Protein AF-A0A9P1EEB7-F1 (afdb_monomer_lite)

Sequence (106 aa):
MASSSASSGTKERKSTTNHEPAVYCWCGLKAPLCVGRESGRQFYGCQKWLGDECSYFLWKEDLGREDIIRPSHKKDKLNEVKIIVEGLVQRISHVQEDVKCVKTFL

Foldseek 3Di:
DDDDDPPPPPPPPPPPPPPDDQDAFPVRHGFDWDADPPPRFIKTADPCPVPPPGGDIGTPVCVVVPVPRDDCVVVVVVVVVVVVVVVVVVVVVVVVVVVVVVVVVD

Structure (mmCIF, N/CA/C/O backbone):
data_AF-A0A9P1EEB7-F1
#
_entry.id   AF-A0A9P1EEB7-F1
#
loop_
_atom_site.group_PDB
_atom_site.id
_atom_site.type_symbol
_atom_site.label_atom_id
_atom_site.label_alt_id
_atom_site.label_comp_id
_atom_site.label_asym_id
_atom_site.label_entity_id
_atom_site.label_seq_id
_atom_site.pdbx_PDB_ins_code
_atom_site.Cartn_x
_atom_site.Cartn_y
_atom_site.Cartn_z
_atom_site.occupancy
_atom_site.B_iso_or_equiv
_atom_site.auth_seq_id
_atom_site.auth_comp_id
_atom_site.auth_asym_id
_atom_site.auth_atom_id
_atom_site.pdbx_PDB_model_num
ATOM 1 N N . MET A 1 1 ? 3.443 -63.727 -36.237 1.00 42.97 1 MET A N 1
ATOM 2 C CA . MET A 1 1 ? 4.542 -62.935 -35.634 1.00 42.97 1 MET A CA 1
ATOM 3 C C . MET A 1 1 ? 4.700 -61.711 -36.533 1.00 42.97 1 MET A C 1
ATOM 5 O O . MET A 1 1 ? 4.870 -61.926 -37.718 1.00 42.97 1 MET A O 1
ATOM 9 N N . ALA A 1 2 ? 4.513 -60.453 -36.144 1.00 39.34 2 ALA A N 1
ATOM 10 C CA . ALA A 1 2 ? 4.602 -59.799 -34.846 1.00 39.34 2 ALA A CA 1
ATOM 11 C C . ALA A 1 2 ? 3.472 -58.761 -34.671 1.00 39.34 2 ALA A C 1
ATOM 13 O O . ALA A 1 2 ? 3.059 -58.118 -35.632 1.00 39.34 2 ALA A O 1
ATOM 14 N N . SER A 1 3 ? 2.990 -58.610 -33.438 1.00 41.81 3 SER A N 1
ATOM 15 C CA . SER A 1 3 ? 2.069 -57.548 -33.028 1.00 41.81 3 SER A CA 1
ATOM 16 C C . SER A 1 3 ? 2.894 -56.320 -32.644 1.00 41.81 3 SER A C 1
ATOM 18 O O . SER A 1 3 ? 3.694 -56.388 -31.713 1.00 41.81 3 SER A O 1
ATOM 20 N N . SER A 1 4 ? 2.730 -55.206 -33.353 1.00 45.25 4 SER A N 1
ATOM 21 C CA . SER A 1 4 ? 3.391 -53.943 -33.014 1.00 45.25 4 SER A CA 1
ATOM 22 C C . SER A 1 4 ? 2.481 -53.114 -32.114 1.00 45.25 4 SER A C 1
ATOM 24 O O . SER A 1 4 ? 1.577 -52.423 -32.577 1.00 45.25 4 SER A O 1
ATOM 26 N N . SER A 1 5 ? 2.720 -53.204 -30.810 1.00 50.50 5 SER A N 1
ATOM 27 C CA . SER A 1 5 ? 2.107 -52.345 -29.800 1.00 50.50 5 SER A CA 1
ATOM 28 C C . SER A 1 5 ? 2.678 -50.930 -29.919 1.00 50.50 5 SER A C 1
ATOM 30 O O . SER A 1 5 ? 3.800 -50.674 -29.489 1.00 50.50 5 SER A O 1
ATOM 32 N N . ALA A 1 6 ? 1.919 -50.002 -30.500 1.00 52.09 6 ALA A N 1
ATOM 33 C CA . ALA A 1 6 ? 2.228 -48.580 -30.416 1.00 52.09 6 ALA A CA 1
ATOM 34 C C . ALA A 1 6 ? 1.730 -48.057 -29.063 1.00 52.09 6 ALA A C 1
ATOM 36 O O . ALA A 1 6 ? 0.563 -47.709 -28.895 1.00 52.09 6 ALA A O 1
ATOM 37 N N . SER A 1 7 ? 2.615 -48.038 -28.072 1.00 52.78 7 SER A N 1
ATOM 38 C CA . SER A 1 7 ? 2.404 -47.324 -26.819 1.00 52.78 7 SER A CA 1
ATOM 39 C C . SER A 1 7 ? 2.352 -45.825 -27.119 1.00 52.78 7 SER A C 1
ATOM 41 O O . SER A 1 7 ? 3.378 -45.158 -27.259 1.00 52.78 7 SER A O 1
ATOM 43 N N . SER A 1 8 ? 1.136 -45.289 -27.240 1.00 50.41 8 SER A N 1
ATOM 44 C CA . SER A 1 8 ? 0.866 -43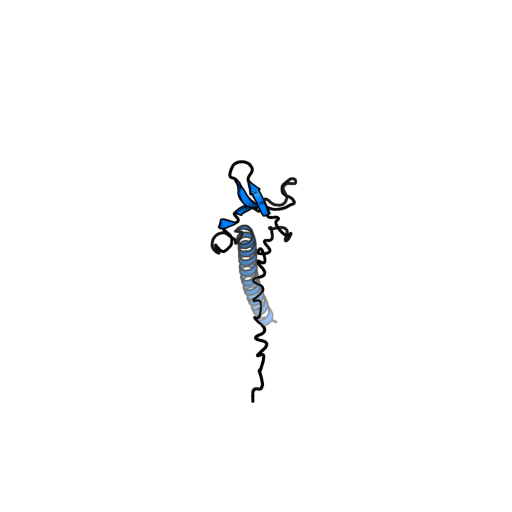.852 -27.249 1.00 50.41 8 SER A CA 1
ATOM 45 C C . SER A 1 8 ? 1.246 -43.266 -25.891 1.00 50.41 8 SER A C 1
ATOM 47 O O . SER A 1 8 ? 0.406 -43.053 -25.024 1.00 50.41 8 SER A O 1
ATOM 49 N N . GLY A 1 9 ? 2.542 -43.024 -25.700 1.00 49.16 9 GLY A N 1
ATOM 50 C CA . GLY A 1 9 ? 3.052 -42.181 -24.634 1.00 49.16 9 GLY A CA 1
ATOM 51 C C . GLY A 1 9 ? 2.546 -40.769 -24.877 1.00 49.16 9 GLY A C 1
ATOM 52 O O . GLY A 1 9 ? 3.161 -39.994 -25.612 1.00 49.16 9 GLY A O 1
ATOM 53 N N . THR A 1 10 ? 1.396 -40.447 -24.293 1.00 56.97 10 THR A N 1
ATOM 54 C CA . THR A 1 10 ? 0.929 -39.077 -24.139 1.00 56.97 10 THR A CA 1
ATOM 55 C C . THR A 1 10 ? 2.000 -38.345 -23.346 1.00 56.97 10 THR A C 1
ATOM 57 O O . THR A 1 10 ? 2.068 -38.446 -22.125 1.00 56.97 10 THR A O 1
ATOM 60 N N . LYS A 1 11 ? 2.896 -37.647 -24.049 1.00 54.25 11 LYS A N 1
ATOM 61 C CA . LYS A 1 11 ? 3.762 -36.649 -23.432 1.00 54.25 11 LYS A CA 1
ATOM 62 C C . LYS A 1 11 ? 2.820 -35.593 -22.874 1.00 54.25 11 LYS A C 1
ATOM 64 O O . LYS A 1 11 ? 2.354 -34.739 -23.629 1.00 54.25 11 LYS A O 1
ATOM 69 N N . GLU A 1 12 ? 2.495 -35.699 -21.588 1.00 56.03 12 GLU A N 1
ATOM 70 C CA . GLU A 1 12 ? 1.896 -34.620 -20.816 1.00 56.03 12 GLU A CA 1
ATOM 71 C C . GLU A 1 12 ? 2.767 -33.392 -21.045 1.00 56.03 12 GLU A C 1
ATOM 73 O O . GLU A 1 12 ? 3.867 -33.245 -20.505 1.00 56.03 12 GLU A O 1
ATOM 78 N N . ARG A 1 13 ? 2.299 -32.521 -21.941 1.00 55.19 13 ARG A N 1
ATOM 79 C CA . ARG A 1 13 ? 2.831 -31.179 -22.077 1.00 55.19 13 ARG A CA 1
ATOM 80 C C . ARG A 1 13 ? 2.478 -30.500 -20.768 1.00 55.19 13 ARG A C 1
ATOM 82 O O . ARG A 1 13 ? 1.370 -29.999 -20.613 1.00 55.19 13 ARG A O 1
ATOM 89 N N . LYS A 1 14 ? 3.412 -30.524 -19.819 1.00 51.00 14 LYS A N 1
ATOM 90 C CA . LYS A 1 14 ? 3.375 -29.681 -18.633 1.00 51.00 14 LYS A CA 1
ATOM 91 C C . LYS A 1 14 ? 3.378 -28.248 -19.150 1.00 51.00 14 LYS A C 1
ATOM 93 O O . LYS A 1 14 ? 4.425 -27.713 -19.505 1.00 51.00 14 LYS A O 1
ATOM 98 N N . SER A 1 15 ? 2.189 -27.676 -19.315 1.00 49.50 15 SER A N 1
ATOM 99 C CA . SER A 1 15 ? 2.019 -26.285 -19.688 1.00 49.50 15 SER A CA 1
ATOM 100 C C . SER A 1 15 ? 2.568 -25.467 -18.532 1.00 49.50 15 SER A C 1
ATOM 102 O O . SER A 1 15 ? 1.890 -25.236 -17.534 1.00 49.50 15 SER A O 1
ATOM 104 N N . THR A 1 16 ? 3.829 -25.067 -18.636 1.00 53.81 16 THR A N 1
ATOM 105 C CA . THR A 1 16 ? 4.386 -23.985 -17.835 1.00 53.81 16 THR A CA 1
ATOM 106 C C . THR A 1 16 ? 3.714 -22.708 -18.324 1.00 53.81 16 THR A C 1
ATOM 108 O O . THR A 1 16 ? 4.261 -21.958 -19.131 1.00 53.81 16 THR A O 1
ATOM 111 N N . THR A 1 17 ? 2.462 -22.505 -17.927 1.00 53.47 17 THR A N 1
ATOM 112 C CA . THR A 1 17 ? 1.788 -21.223 -18.071 1.00 53.47 17 THR A CA 1
ATOM 113 C C . THR A 1 17 ? 2.576 -20.243 -17.214 1.00 53.47 17 THR A C 1
ATOM 115 O O . THR A 1 17 ? 2.454 -20.246 -15.991 1.00 53.47 17 THR A O 1
ATOM 118 N N . ASN A 1 18 ? 3.449 -19.469 -17.863 1.00 52.06 18 ASN A N 1
ATOM 119 C CA . ASN A 1 18 ? 4.131 -18.314 -17.289 1.00 52.06 18 ASN A CA 1
ATOM 120 C C . ASN A 1 18 ? 3.064 -17.276 -16.912 1.00 52.06 18 ASN A C 1
ATOM 122 O O . ASN A 1 18 ? 2.808 -16.332 -17.656 1.00 52.06 18 ASN A O 1
ATOM 126 N N . HIS A 1 19 ? 2.371 -17.498 -15.799 1.00 57.59 19 HIS A N 1
ATOM 127 C CA . HIS A 1 19 ? 1.437 -16.530 -15.255 1.00 57.59 19 HIS A CA 1
ATOM 128 C C . HIS A 1 19 ? 2.255 -15.417 -14.610 1.00 57.59 19 HIS A C 1
ATOM 130 O O . HIS A 1 19 ? 2.845 -15.601 -13.548 1.00 57.59 19 HIS A O 1
ATOM 136 N N . GLU A 1 20 ? 2.315 -14.269 -15.284 1.00 66.81 20 GLU A N 1
ATOM 137 C CA . GLU A 1 20 ? 2.823 -13.041 -14.682 1.00 66.81 20 GLU A CA 1
ATOM 138 C C . GLU A 1 20 ? 2.014 -12.757 -13.402 1.00 66.81 20 GLU A C 1
ATOM 140 O O . GLU A 1 20 ? 0.776 -12.795 -13.447 1.00 66.81 20 GLU A O 1
ATOM 145 N N . PRO A 1 21 ? 2.674 -12.545 -12.249 1.00 72.44 21 PRO A N 1
ATOM 146 C CA . PRO A 1 21 ? 1.982 -12.390 -10.979 1.00 72.44 21 PRO A CA 1
ATOM 147 C C . PRO A 1 21 ? 1.044 -11.183 -11.026 1.00 72.44 21 PRO A C 1
ATOM 149 O O . PRO A 1 21 ? 1.397 -10.107 -11.505 1.00 72.44 21 PRO A O 1
ATOM 152 N N . ALA A 1 22 ? -0.174 -11.357 -10.513 1.00 84.31 22 ALA A N 1
ATOM 153 C CA . ALA A 1 22 ? -1.124 -10.262 -10.399 1.00 84.31 22 ALA A CA 1
ATOM 154 C C . ALA A 1 22 ? -0.697 -9.329 -9.254 1.00 84.31 22 ALA A C 1
ATOM 156 O O . ALA A 1 22 ? -0.892 -9.637 -8.079 1.00 84.31 22 ALA A O 1
ATOM 157 N N . VAL A 1 23 ? -0.096 -8.193 -9.608 1.00 89.31 23 VAL A N 1
ATOM 158 C CA . VAL A 1 23 ? 0.317 -7.141 -8.672 1.00 89.31 23 VAL A CA 1
ATOM 159 C C . VAL A 1 23 ? -0.795 -6.099 -8.554 1.00 89.31 23 VAL A C 1
ATOM 161 O O . VAL A 1 23 ? -1.360 -5.669 -9.561 1.00 89.31 23 VAL A O 1
ATOM 164 N N . TYR A 1 24 ? -1.113 -5.680 -7.328 1.00 90.25 24 TYR A N 1
ATOM 165 C CA . TYR A 1 24 ? -2.182 -4.721 -7.041 1.00 90.25 24 TYR A CA 1
ATOM 166 C C . TYR A 1 24 ? -1.640 -3.501 -6.292 1.00 90.25 24 TYR A C 1
ATOM 168 O O . TYR A 1 24 ? -0.818 -3.635 -5.385 1.00 90.25 24 TYR A O 1
ATOM 176 N N . CYS A 1 25 ? -2.118 -2.311 -6.657 1.00 88.88 25 CYS A N 1
ATOM 177 C CA . CYS A 1 25 ? -1.751 -1.060 -5.994 1.00 88.88 25 CYS A CA 1
ATOM 178 C C . CYS A 1 25 ? -2.557 -0.831 -4.700 1.00 88.88 25 CYS A C 1
ATOM 180 O O . CYS A 1 25 ? -3.429 -1.620 -4.328 1.00 88.88 25 CYS A O 1
ATOM 182 N N . TRP A 1 26 ? -2.323 0.294 -4.015 1.00 84.62 26 TRP A N 1
ATOM 183 C CA . TRP A 1 26 ? -3.050 0.636 -2.782 1.00 84.62 26 TRP A CA 1
ATOM 184 C C . TRP A 1 26 ? -4.541 0.915 -2.984 1.00 84.62 26 TRP A C 1
ATOM 186 O O . TRP A 1 26 ? -5.310 0.736 -2.043 1.00 84.62 26 TRP A O 1
ATOM 196 N N . CYS A 1 27 ? -4.965 1.262 -4.202 1.00 85.69 27 CYS A N 1
ATOM 197 C CA . CYS A 1 27 ? -6.382 1.388 -4.555 1.00 85.69 27 CYS A CA 1
ATOM 198 C C . CYS A 1 27 ? -7.090 0.033 -4.730 1.00 85.69 27 CYS A C 1
ATOM 200 O O . CYS A 1 27 ? -8.292 0.015 -4.968 1.00 85.69 27 CYS A O 1
ATOM 202 N N . GLY A 1 28 ? -6.361 -1.092 -4.698 1.00 86.56 28 GLY A N 1
ATOM 203 C CA . GLY A 1 28 ? -6.900 -2.414 -5.039 1.00 86.56 28 GLY A CA 1
ATOM 204 C C . GLY A 1 28 ? -7.050 -2.663 -6.545 1.00 86.56 28 GLY A C 1
ATOM 205 O O . GLY A 1 28 ? -7.598 -3.684 -6.948 1.00 86.56 28 GLY A O 1
ATOM 206 N N . LEU A 1 29 ? -6.550 -1.754 -7.387 1.00 89.50 29 LEU A N 1
ATOM 207 C CA . LEU A 1 29 ? -6.533 -1.915 -8.841 1.00 89.50 29 LEU A CA 1
ATOM 208 C C . LEU A 1 29 ? -5.304 -2.719 -9.273 1.00 89.50 29 LEU A C 1
ATOM 210 O O . LEU A 1 29 ? -4.248 -2.646 -8.637 1.00 89.50 29 LEU A O 1
ATOM 214 N N . LYS A 1 30 ? -5.425 -3.465 -10.377 1.00 91.31 30 LYS A N 1
ATOM 215 C CA . LYS A 1 30 ? -4.288 -4.177 -10.969 1.00 91.31 30 LYS A CA 1
ATOM 216 C C . LYS A 1 30 ? -3.249 -3.160 -11.448 1.00 91.31 30 LYS A C 1
ATOM 218 O O . LYS A 1 30 ? -3.564 -2.279 -12.247 1.00 91.31 30 LYS A O 1
ATOM 223 N N . ALA A 1 31 ? -2.020 -3.294 -10.967 1.00 92.31 31 ALA A N 1
ATOM 224 C CA . ALA A 1 31 ? -0.907 -2.459 -11.386 1.00 92.31 31 ALA A CA 1
ATOM 225 C C . ALA A 1 31 ? -0.345 -2.991 -12.721 1.00 92.31 31 ALA A C 1
ATOM 227 O O . ALA A 1 31 ? 0.060 -4.154 -12.777 1.00 92.31 31 ALA A O 1
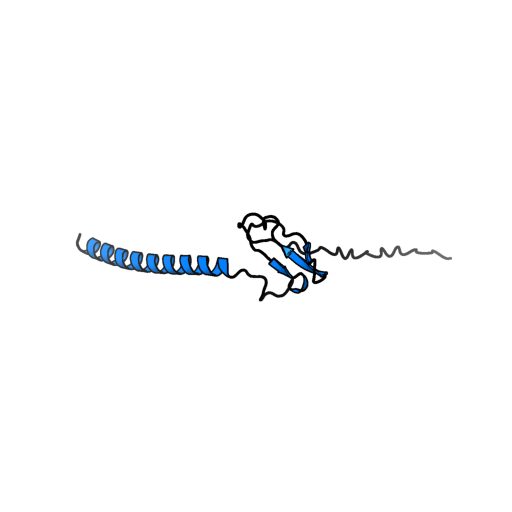ATOM 228 N N . PRO A 1 32 ? -0.348 -2.206 -13.814 1.00 91.88 32 PRO A N 1
ATOM 229 C CA . PRO A 1 32 ? 0.291 -2.600 -15.066 1.00 91.88 32 PRO A CA 1
ATOM 230 C C . PRO A 1 32 ? 1.815 -2.648 -14.936 1.00 91.88 32 PRO A C 1
ATOM 232 O O . PRO A 1 32 ? 2.405 -1.880 -14.174 1.00 91.88 32 PRO A O 1
ATOM 235 N N . LEU A 1 33 ? 2.439 -3.519 -15.732 1.00 92.06 33 LEU A N 1
ATOM 236 C CA . LEU A 1 33 ? 3.883 -3.554 -15.916 1.00 92.06 33 LEU A CA 1
ATOM 237 C C . LEU A 1 33 ? 4.310 -2.460 -16.903 1.00 92.06 33 LEU A C 1
ATOM 239 O O . LEU A 1 33 ? 3.923 -2.471 -18.071 1.00 92.06 33 LEU A O 1
ATOM 243 N N . CYS A 1 34 ? 5.131 -1.533 -16.428 1.00 90.69 34 CYS A N 1
ATOM 244 C CA . CYS A 1 34 ? 5.671 -0.406 -17.175 1.00 90.69 34 CYS A CA 1
ATOM 245 C C . CYS A 1 34 ? 7.193 -0.534 -17.319 1.00 90.69 34 CYS A C 1
ATOM 247 O O . CYS A 1 34 ? 7.850 -1.215 -16.531 1.00 90.69 34 CYS A O 1
ATOM 249 N N . VAL A 1 35 ? 7.765 0.148 -18.314 1.00 92.62 35 VAL A N 1
ATOM 250 C CA . VAL A 1 35 ? 9.219 0.228 -18.529 1.00 92.62 35 VAL A CA 1
ATOM 251 C C . VAL A 1 35 ? 9.677 1.659 -18.270 1.00 92.62 35 VAL A C 1
ATOM 253 O O . VAL A 1 35 ? 9.132 2.604 -18.841 1.00 92.62 35 VAL A O 1
ATOM 256 N N . GLY A 1 36 ? 10.661 1.830 -17.388 1.00 89.50 36 GLY A N 1
ATOM 257 C CA . GLY A 1 36 ? 11.255 3.126 -17.077 1.00 89.50 36 GLY A CA 1
ATOM 258 C C . GLY A 1 36 ? 11.968 3.704 -18.296 1.00 89.50 36 GLY A C 1
ATOM 259 O O . GLY A 1 36 ? 12.822 3.044 -18.883 1.00 89.50 36 GLY A O 1
ATOM 260 N N . ARG A 1 37 ? 11.631 4.945 -18.664 1.00 86.38 37 ARG A N 1
ATOM 261 C CA . ARG A 1 37 ? 12.120 5.587 -19.896 1.00 86.38 37 ARG A CA 1
ATOM 262 C C . ARG A 1 37 ? 13.644 5.714 -19.955 1.00 86.38 37 ARG A C 1
ATOM 264 O O . ARG A 1 37 ? 14.211 5.537 -21.023 1.00 86.38 37 ARG A O 1
ATOM 271 N N . GLU A 1 38 ? 14.285 6.016 -18.827 1.00 86.94 38 GLU A N 1
ATOM 272 C CA . GLU A 1 38 ? 15.739 6.238 -18.773 1.00 86.94 38 GLU A CA 1
ATOM 273 C C . GLU A 1 38 ? 16.528 4.988 -18.382 1.00 86.94 38 GLU A C 1
ATOM 275 O O . GLU A 1 38 ? 17.638 4.780 -18.855 1.00 86.94 38 GLU A O 1
ATOM 280 N N . SER A 1 39 ? 15.958 4.135 -17.529 1.00 86.38 39 SER A N 1
ATOM 281 C CA . SER A 1 39 ? 16.662 2.975 -16.978 1.00 86.38 39 SER A CA 1
ATOM 282 C C . SER A 1 39 ? 16.408 1.677 -17.742 1.00 86.38 39 SER A C 1
ATOM 284 O O . SER A 1 39 ? 17.127 0.704 -17.531 1.00 86.38 39 SER A O 1
ATOM 286 N N . GLY A 1 40 ? 15.346 1.607 -18.555 1.00 91.81 40 GLY A N 1
ATOM 287 C CA . GLY A 1 40 ? 14.866 0.361 -19.163 1.00 91.81 40 GLY A CA 1
ATOM 288 C C . GLY A 1 40 ? 14.349 -0.675 -18.154 1.00 91.81 40 GLY A C 1
ATOM 289 O O . GLY A 1 40 ? 13.932 -1.764 -18.546 1.00 91.81 40 GLY A O 1
ATOM 290 N N . ARG A 1 41 ? 14.359 -0.357 -16.853 1.00 93.75 41 ARG A N 1
ATOM 291 C CA . ARG A 1 41 ? 13.928 -1.263 -15.783 1.00 93.75 41 ARG A CA 1
ATOM 292 C C . ARG A 1 41 ? 12.412 -1.363 -15.740 1.00 93.75 41 ARG A C 1
ATOM 294 O O . ARG A 1 41 ? 11.713 -0.378 -15.990 1.00 93.75 41 ARG A O 1
ATOM 301 N N . GLN A 1 42 ? 11.902 -2.543 -15.404 1.00 94.06 42 GLN A N 1
ATOM 302 C CA . GLN A 1 42 ? 10.465 -2.791 -15.381 1.00 94.06 42 GLN A CA 1
ATOM 303 C C . GLN A 1 42 ? 9.898 -2.552 -13.979 1.00 94.06 42 GLN A C 1
ATOM 305 O O . GLN A 1 42 ? 10.495 -2.958 -12.985 1.00 94.06 42 GLN A O 1
ATOM 310 N N . PHE A 1 43 ? 8.737 -1.913 -13.883 1.00 93.12 43 PHE A N 1
AT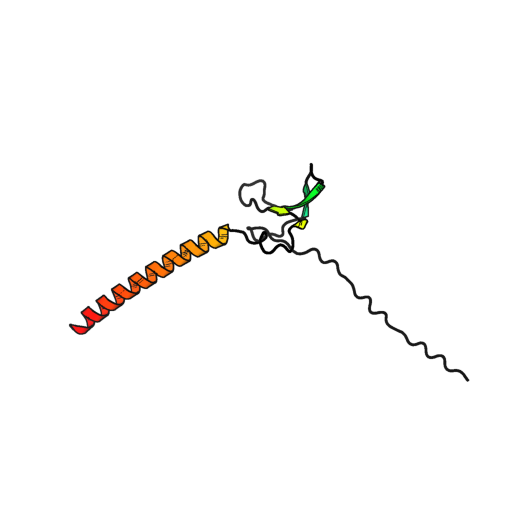OM 311 C CA . PHE A 1 43 ? 8.085 -1.611 -12.608 1.00 93.12 43 PHE A CA 1
ATOM 312 C C . PHE A 1 43 ? 6.565 -1.728 -12.707 1.00 93.12 43 PHE A C 1
ATOM 314 O O . PHE A 1 43 ? 5.991 -1.586 -13.783 1.00 93.12 43 PHE A O 1
ATOM 321 N N . TYR A 1 44 ? 5.913 -1.947 -11.573 1.00 91.94 44 TYR A N 1
ATOM 322 C CA . TYR A 1 44 ? 4.466 -1.893 -11.416 1.00 91.94 44 TYR A CA 1
ATOM 323 C C . TYR A 1 44 ? 4.084 -0.558 -10.787 1.00 91.94 44 TYR A C 1
ATOM 325 O O . TYR A 1 44 ? 4.591 -0.203 -9.722 1.00 91.94 44 TYR A O 1
ATOM 333 N N . GLY A 1 45 ? 3.195 0.183 -11.445 1.00 90.12 45 GLY A N 1
ATOM 334 C CA . GLY A 1 45 ? 2.721 1.489 -10.979 1.00 90.12 45 GLY A CA 1
ATOM 335 C C . GLY A 1 45 ? 1.199 1.561 -10.928 1.00 90.12 45 GLY A C 1
ATOM 336 O O . GLY A 1 45 ? 0.514 0.812 -11.622 1.00 90.12 45 GLY A O 1
ATOM 337 N N . CYS A 1 46 ? 0.641 2.456 -10.111 1.00 91.56 46 CYS A N 1
ATOM 338 C CA . CYS A 1 46 ? -0.802 2.702 -10.147 1.00 91.56 46 CYS A CA 1
ATOM 339 C C . CYS A 1 46 ? -1.221 3.375 -11.465 1.00 91.56 46 CYS A C 1
ATOM 341 O O . CYS A 1 46 ? -0.586 4.318 -11.929 1.00 91.56 46 CYS A O 1
ATOM 343 N N . GLN A 1 47 ? -2.350 2.947 -12.034 1.00 89.06 47 GLN A N 1
ATOM 344 C CA . GLN A 1 47 ? -2.941 3.579 -13.223 1.00 89.06 47 GLN A CA 1
ATOM 345 C C . GLN A 1 47 ? -3.428 5.014 -12.957 1.00 89.06 47 GLN A C 1
ATOM 347 O O . GLN A 1 47 ? -3.507 5.817 -13.879 1.00 89.06 47 GLN A O 1
ATOM 352 N N . LYS A 1 48 ? -3.724 5.349 -11.696 1.00 87.75 48 LYS A N 1
ATOM 353 C CA . LYS A 1 48 ? -4.217 6.664 -11.260 1.00 87.75 48 LYS A CA 1
ATOM 354 C C . LYS A 1 48 ? -3.108 7.629 -10.803 1.00 87.75 48 LYS A C 1
ATOM 356 O O . LYS A 1 48 ? -3.351 8.500 -9.975 1.00 87.75 48 LYS A O 1
ATOM 361 N N . TRP A 1 49 ? -1.883 7.478 -11.302 1.00 78.00 49 TRP A N 1
ATOM 362 C CA . TRP A 1 49 ? -0.734 8.268 -10.835 1.00 78.00 49 TRP A CA 1
ATOM 363 C C . TRP A 1 49 ? -0.834 9.781 -11.126 1.00 78.00 49 TRP A C 1
ATOM 365 O O . TRP A 1 49 ? -0.223 10.566 -10.414 1.00 78.00 49 TRP A O 1
ATOM 375 N N . LEU A 1 50 ? -1.612 10.204 -12.133 1.00 75.12 50 LEU A N 1
ATOM 376 C CA . LEU A 1 50 ? -1.740 11.613 -12.552 1.00 75.12 50 LEU A CA 1
ATOM 377 C C . LEU A 1 50 ? -2.618 12.493 -11.637 1.00 75.12 50 LEU A C 1
ATOM 379 O O . LEU A 1 50 ? -2.688 13.695 -11.868 1.00 75.12 50 LEU A O 1
ATOM 383 N N . GLY A 1 51 ? -3.316 11.922 -10.650 1.00 68.75 51 GLY A N 1
ATOM 384 C CA . GLY A 1 51 ? -4.365 12.624 -9.892 1.00 68.75 51 GLY A CA 1
ATOM 385 C C . GLY A 1 51 ? -4.165 12.696 -8.376 1.00 68.75 51 GLY A C 1
ATOM 386 O O . GLY A 1 51 ? -5.153 12.845 -7.673 1.00 68.75 51 GLY A O 1
ATOM 387 N N . ASP A 1 52 ? -2.938 12.528 -7.868 1.00 63.25 52 ASP A N 1
ATOM 388 C CA . ASP A 1 52 ? -2.589 12.545 -6.427 1.00 63.25 52 ASP A CA 1
ATOM 389 C C . ASP A 1 52 ? -3.208 11.444 -5.531 1.00 63.25 52 ASP A C 1
ATOM 391 O O . ASP A 1 52 ? -2.981 11.419 -4.324 1.00 63.25 52 ASP A O 1
ATOM 395 N N . GLU A 1 53 ? -3.934 10.459 -6.073 1.00 74.38 53 GLU A N 1
ATOM 396 C CA . GLU A 1 53 ? -4.611 9.454 -5.229 1.00 74.38 53 GLU A CA 1
ATOM 397 C C . GLU A 1 53 ? -3.725 8.261 -4.813 1.00 74.38 53 GLU A C 1
ATOM 399 O O . GLU A 1 53 ? -4.001 7.605 -3.805 1.00 74.38 53 GLU A O 1
ATOM 404 N N . CYS A 1 54 ? -2.691 7.901 -5.589 1.00 84.50 54 CYS A N 1
ATOM 405 C CA . CYS A 1 54 ? -1.929 6.673 -5.332 1.00 84.50 54 CYS A CA 1
ATOM 406 C C . CYS A 1 54 ? -0.519 6.663 -5.933 1.00 84.50 54 CYS A C 1
ATOM 408 O O . CYS A 1 54 ? -0.331 6.373 -7.116 1.00 84.50 54 CYS A O 1
ATOM 410 N N . SER A 1 55 ? 0.481 6.836 -5.071 1.00 86.50 55 SER A N 1
ATOM 411 C CA . SER A 1 55 ? 1.912 6.789 -5.413 1.00 86.50 55 SER A CA 1
ATOM 412 C C . SER A 1 55 ? 2.512 5.377 -5.352 1.00 86.50 55 SER A C 1
ATOM 414 O O . SER A 1 55 ? 3.690 5.210 -5.046 1.00 86.50 55 SER A O 1
ATOM 416 N N . TYR A 1 56 ? 1.705 4.337 -5.590 1.00 89.31 56 TYR A N 1
ATOM 417 C CA . TYR A 1 56 ? 2.194 2.957 -5.568 1.00 89.31 56 TYR A CA 1
ATOM 418 C C . TYR A 1 56 ? 3.237 2.725 -6.664 1.00 89.31 56 TYR A C 1
ATOM 420 O O . TYR A 1 56 ? 2.972 2.977 -7.843 1.00 89.31 56 TYR A O 1
ATOM 428 N N . PHE A 1 57 ? 4.378 2.172 -6.260 1.00 90.19 57 PHE A N 1
ATOM 429 C CA . PHE A 1 57 ? 5.500 1.842 -7.123 1.00 90.19 57 PHE A CA 1
ATOM 430 C C . PHE A 1 57 ? 6.216 0.593 -6.590 1.00 90.19 57 PHE A C 1
ATOM 432 O O . PHE A 1 57 ? 6.514 0.516 -5.398 1.00 90.19 57 PHE A O 1
ATOM 439 N N . LEU A 1 58 ? 6.504 -0.373 -7.463 1.00 89.75 58 LEU A N 1
ATOM 440 C CA . LEU A 1 58 ? 7.264 -1.580 -7.126 1.00 89.75 58 LEU A CA 1
ATOM 441 C C . LEU A 1 58 ? 8.128 -2.008 -8.315 1.00 89.75 58 LEU A C 1
ATOM 443 O O . LEU A 1 58 ? 7.602 -2.214 -9.406 1.00 89.75 58 LEU A O 1
ATOM 447 N N . TRP A 1 59 ? 9.436 -2.190 -8.128 1.00 91.62 59 TRP A N 1
ATOM 448 C CA . TRP A 1 59 ? 10.280 -2.744 -9.190 1.00 91.62 59 TRP A CA 1
ATOM 449 C C . TRP A 1 59 ? 9.923 -4.207 -9.464 1.00 91.62 59 TRP A C 1
ATOM 451 O O . TRP A 1 59 ? 9.636 -4.969 -8.541 1.00 91.62 59 TRP A O 1
ATOM 461 N N . LYS A 1 60 ? 9.974 -4.633 -10.731 1.00 90.75 60 LYS A N 1
ATOM 462 C CA . LYS A 1 60 ? 9.691 -6.028 -11.100 1.00 90.75 60 LYS A CA 1
ATOM 463 C C . LYS A 1 60 ? 10.666 -6.999 -10.442 1.00 90.75 60 LYS A C 1
ATOM 465 O O . LYS A 1 60 ? 10.253 -8.079 -10.035 1.00 90.75 60 LYS A O 1
ATOM 470 N N . GLU A 1 61 ? 11.927 -6.598 -10.312 1.00 89.75 61 GLU A N 1
ATOM 471 C CA . GLU A 1 61 ? 12.974 -7.389 -9.655 1.00 89.75 61 GLU A CA 1
ATOM 472 C C . GLU A 1 61 ? 12.737 -7.565 -8.144 1.00 89.75 61 GLU A C 1
ATOM 474 O O . GLU A 1 61 ? 13.320 -8.453 -7.526 1.00 89.75 61 GLU A O 1
ATOM 479 N N . ASP A 1 62 ? 11.860 -6.749 -7.554 1.00 88.44 62 ASP A N 1
ATOM 480 C CA . ASP A 1 62 ? 11.522 -6.806 -6.132 1.00 88.44 62 ASP A CA 1
ATOM 481 C C . ASP A 1 62 ? 10.330 -7.732 -5.863 1.00 88.44 62 ASP A C 1
ATOM 483 O O . ASP A 1 62 ? 9.990 -7.996 -4.709 1.00 88.44 62 ASP A O 1
ATOM 487 N N . LEU A 1 63 ? 9.702 -8.276 -6.911 1.00 84.00 63 LEU A N 1
ATOM 488 C CA . LEU A 1 63 ? 8.678 -9.301 -6.755 1.00 84.00 63 LEU A CA 1
ATOM 489 C C . LEU A 1 63 ? 9.271 -10.559 -6.114 1.00 84.00 63 LEU A C 1
ATOM 491 O O . LEU A 1 63 ? 10.178 -11.182 -6.656 1.00 84.00 63 LEU A O 1
ATOM 495 N N . GLY A 1 64 ? 8.717 -10.949 -4.966 1.00 75.19 64 GLY A N 1
ATOM 496 C CA . GLY A 1 64 ? 9.214 -12.056 -4.144 1.00 75.19 64 GLY A CA 1
ATOM 497 C C . GLY A 1 64 ? 10.073 -11.616 -2.956 1.00 75.19 64 GLY A C 1
ATOM 498 O O . GLY A 1 64 ? 10.389 -12.448 -2.110 1.00 75.19 64 GLY A O 1
ATOM 499 N N . ARG A 1 65 ? 10.402 -10.321 -2.842 1.00 77.81 65 ARG A N 1
ATOM 500 C CA . ARG A 1 65 ? 11.049 -9.748 -1.655 1.00 77.81 65 ARG A CA 1
ATOM 501 C C . ARG A 1 65 ? 9.987 -9.353 -0.624 1.00 77.81 65 ARG 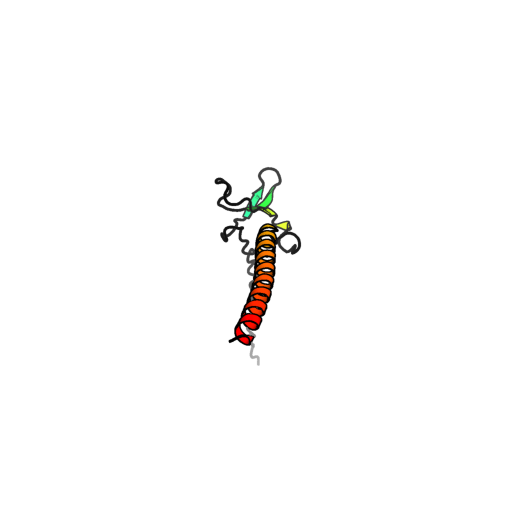A C 1
ATOM 503 O O . ARG A 1 65 ? 9.365 -8.293 -0.720 1.00 77.81 65 ARG A O 1
ATOM 510 N N . GLU A 1 66 ? 9.709 -10.247 0.328 1.00 64.31 66 GLU A N 1
ATOM 511 C CA . GLU A 1 66 ? 8.654 -10.054 1.343 1.00 64.31 66 GLU A CA 1
ATOM 512 C C . GLU A 1 66 ? 8.868 -8.811 2.224 1.00 64.31 66 GLU A C 1
ATOM 514 O O . GLU A 1 66 ? 7.907 -8.223 2.726 1.00 64.31 66 GLU A O 1
ATOM 519 N N . ASP A 1 67 ? 10.119 -8.384 2.372 1.00 65.44 67 ASP A N 1
ATOM 520 C CA . ASP A 1 67 ? 10.544 -7.199 3.109 1.00 65.44 67 ASP A CA 1
ATOM 521 C C . ASP A 1 67 ? 10.126 -5.878 2.435 1.00 65.44 67 ASP A C 1
ATOM 523 O O . ASP A 1 67 ? 9.904 -4.890 3.135 1.00 65.44 67 ASP A O 1
ATOM 527 N N . ILE A 1 68 ? 9.941 -5.860 1.109 1.00 64.88 68 ILE A N 1
ATOM 528 C CA . ILE A 1 68 ? 9.676 -4.630 0.334 1.00 64.88 68 ILE A CA 1
ATOM 529 C C . ILE A 1 68 ? 8.192 -4.453 -0.022 1.00 64.88 68 ILE A C 1
ATOM 531 O O . ILE A 1 68 ? 7.694 -3.332 -0.113 1.00 64.88 68 ILE A O 1
ATOM 535 N N . ILE A 1 69 ? 7.446 -5.546 -0.206 1.00 63.50 69 ILE A N 1
ATOM 536 C CA . ILE A 1 69 ? 6.110 -5.495 -0.830 1.00 63.50 69 ILE A CA 1
ATOM 537 C C . ILE A 1 69 ? 5.018 -4.965 0.120 1.00 63.50 69 ILE A C 1
ATOM 539 O O . ILE A 1 69 ? 3.970 -4.504 -0.342 1.00 63.50 69 ILE A O 1
ATOM 543 N N . ARG A 1 70 ? 5.220 -4.990 1.447 1.00 57.25 70 ARG A N 1
ATOM 544 C CA . ARG A 1 70 ? 4.199 -4.537 2.411 1.00 57.25 70 ARG A CA 1
ATOM 545 C C . ARG A 1 70 ? 4.226 -3.014 2.609 1.00 57.25 70 ARG A C 1
ATOM 547 O O . ARG A 1 70 ? 5.157 -2.504 3.227 1.00 57.25 70 ARG A O 1
ATOM 554 N N . PRO A 1 71 ? 3.162 -2.283 2.225 1.00 60.16 71 PRO A N 1
ATOM 555 C CA . PRO A 1 71 ? 3.078 -0.848 2.467 1.00 60.16 71 PRO A CA 1
ATOM 556 C C . PRO A 1 71 ? 2.964 -0.573 3.968 1.00 60.16 71 PRO A C 1
ATOM 558 O O . PRO A 1 71 ? 2.051 -1.080 4.628 1.00 60.16 71 PRO A O 1
ATOM 561 N N . SER A 1 72 ? 3.865 0.254 4.501 1.00 56.56 72 SER A N 1
ATOM 562 C CA . SER A 1 72 ? 3.883 0.633 5.921 1.00 56.56 72 SER A CA 1
ATOM 563 C C . SER A 1 72 ? 2.603 1.365 6.357 1.00 56.56 72 SER A C 1
ATOM 565 O O . SER A 1 72 ? 2.123 1.152 7.464 1.00 56.56 72 SER A O 1
ATOM 567 N N . HIS A 1 73 ? 1.951 2.104 5.452 1.00 55.59 73 HIS A N 1
ATOM 568 C CA . HIS A 1 73 ? 0.800 2.960 5.770 1.00 55.59 73 HIS A CA 1
ATOM 569 C C . HIS A 1 73 ? -0.417 2.246 6.390 1.00 55.59 73 HIS A C 1
ATOM 571 O O . HIS A 1 73 ? -1.147 2.844 7.179 1.00 55.59 73 HIS A O 1
ATOM 577 N N . LYS A 1 74 ? -0.658 0.961 6.078 1.00 59.97 74 LYS A N 1
ATOM 578 C CA . LYS A 1 74 ? -1.749 0.199 6.723 1.00 59.97 74 LYS A CA 1
ATOM 579 C C . LYS A 1 74 ? -1.410 -0.195 8.162 1.00 59.97 74 LYS A C 1
ATOM 581 O O . LYS A 1 74 ? -2.323 -0.338 8.971 1.00 59.97 74 LYS A O 1
ATOM 586 N N . LYS A 1 75 ? -0.122 -0.361 8.487 1.00 64.00 75 LYS A N 1
ATOM 587 C CA . LYS A 1 75 ? 0.326 -0.660 9.854 1.00 64.00 75 LYS A CA 1
ATOM 588 C C . LYS A 1 75 ? 0.112 0.542 10.771 1.00 64.00 75 LYS A C 1
ATOM 590 O O . LYS A 1 75 ? -0.293 0.344 11.906 1.00 64.00 75 LYS A O 1
ATOM 595 N N . ASP A 1 76 ? 0.281 1.761 10.265 1.00 76.62 76 ASP A N 1
ATOM 596 C CA . ASP A 1 76 ? 0.115 2.979 11.068 1.00 76.62 76 ASP A CA 1
ATOM 597 C C . ASP A 1 76 ? -1.342 3.176 11.499 1.00 76.62 76 ASP A C 1
ATOM 599 O O . ASP A 1 76 ? -1.624 3.352 12.682 1.00 76.62 76 ASP A O 1
ATOM 603 N N . LYS A 1 77 ? -2.289 3.024 10.562 1.00 84.25 77 LYS A N 1
ATOM 604 C CA . LYS A 1 77 ? -3.727 3.067 10.875 1.00 84.25 77 LYS A CA 1
ATOM 605 C C . LYS A 1 77 ? -4.161 1.918 11.783 1.00 84.25 77 LYS A C 1
ATOM 607 O O . LYS A 1 77 ? -4.990 2.116 12.664 1.00 84.25 77 LYS A O 1
ATOM 612 N N . LEU A 1 78 ? -3.589 0.726 11.599 1.00 86.75 78 LEU A N 1
ATOM 613 C CA . LEU A 1 78 ? -3.852 -0.415 12.476 1.00 86.75 78 LEU A CA 1
ATOM 614 C C . LEU A 1 78 ? -3.352 -0.162 13.903 1.00 86.75 78 LEU A C 1
ATOM 616 O O . LEU A 1 78 ? -4.051 -0.483 14.859 1.00 86.75 78 LEU A O 1
ATOM 620 N N . ASN A 1 79 ? -2.169 0.433 14.045 1.00 86.81 79 ASN A N 1
ATOM 621 C CA . ASN A 1 79 ? -1.599 0.787 15.340 1.00 86.81 79 ASN A CA 1
ATOM 622 C C . ASN A 1 79 ? -2.414 1.891 16.027 1.00 86.81 79 ASN A C 1
ATOM 624 O O . ASN A 1 79 ? -2.690 1.780 17.217 1.00 86.81 79 ASN A O 1
ATOM 628 N N . GLU A 1 80 ? -2.861 2.906 15.283 1.00 91.94 80 GLU A N 1
ATOM 629 C CA . GLU A 1 80 ? -3.748 3.962 15.788 1.00 91.94 80 GLU A CA 1
ATOM 630 C C . GLU A 1 80 ? -5.065 3.374 16.329 1.00 91.94 80 GLU A C 1
ATOM 632 O O . GLU A 1 80 ? -5.444 3.633 17.472 1.00 91.94 80 GLU A O 1
ATOM 637 N N . VAL A 1 81 ? -5.723 2.503 15.553 1.00 95.06 81 VAL A N 1
ATOM 638 C CA . VAL A 1 81 ? -6.952 1.812 15.983 1.00 95.06 81 VAL A CA 1
ATOM 639 C C . VAL A 1 81 ? -6.694 0.930 17.203 1.00 95.06 81 VAL A C 1
ATOM 641 O O . VAL A 1 81 ? -7.498 0.926 18.134 1.00 95.06 81 VAL A O 1
ATOM 644 N N . LYS A 1 82 ? -5.570 0.207 17.231 1.00 95.94 82 LYS A N 1
ATOM 645 C CA . LYS A 1 82 ? -5.200 -0.655 18.358 1.00 95.94 82 LYS A CA 1
ATOM 646 C C . LYS A 1 82 ? -5.079 0.144 19.660 1.00 95.94 82 LYS A C 1
ATOM 648 O O . LYS A 1 82 ? -5.675 -0.255 20.657 1.00 95.94 82 LYS A O 1
ATOM 653 N N . ILE A 1 83 ? -4.393 1.288 19.628 1.00 96.62 83 ILE A N 1
ATOM 654 C CA . ILE A 1 83 ? -4.241 2.181 20.789 1.00 96.62 83 ILE A CA 1
ATOM 655 C C . ILE A 1 83 ? -5.610 2.664 21.289 1.00 96.62 83 ILE A C 1
ATOM 657 O O . ILE A 1 83 ? -5.879 2.644 22.490 1.00 96.62 83 ILE A O 1
ATOM 661 N N . ILE A 1 84 ? -6.502 3.064 20.376 1.00 96.94 84 ILE A N 1
ATOM 662 C CA . ILE A 1 84 ? -7.850 3.528 20.739 1.00 96.94 84 ILE A CA 1
ATOM 663 C C . ILE A 1 84 ? -8.649 2.406 21.410 1.00 96.94 84 ILE A C 1
ATOM 665 O O . ILE A 1 84 ? -9.270 2.634 22.448 1.00 96.94 84 ILE A O 1
ATOM 669 N N . VAL A 1 85 ? -8.629 1.197 20.844 1.00 97.94 85 VAL A N 1
ATOM 670 C CA . VAL A 1 85 ? -9.350 0.042 21.400 1.00 97.94 85 VAL A CA 1
ATOM 671 C C . VAL A 1 85 ? -8.839 -0.300 22.799 1.00 97.94 85 VAL A C 1
ATOM 673 O O . VAL A 1 85 ? -9.651 -0.474 23.706 1.00 97.94 85 VAL A O 1
ATOM 676 N N . GLU A 1 86 ? -7.522 -0.334 23.003 1.00 97.81 86 GLU A N 1
ATOM 677 C CA . GLU A 1 86 ? -6.919 -0.582 24.320 1.00 97.81 86 GLU A CA 1
ATOM 678 C C . GLU A 1 86 ? -7.354 0.474 25.351 1.00 97.81 86 GLU A C 1
ATOM 680 O O . GLU A 1 86 ? -7.764 0.126 26.463 1.00 97.81 86 GLU A O 1
ATOM 685 N N . GLY A 1 87 ? -7.371 1.755 24.969 1.00 97.50 87 GLY A N 1
ATOM 686 C CA . GLY A 1 87 ? -7.854 2.835 25.834 1.00 97.50 87 GLY A CA 1
ATOM 687 C C . GLY A 1 87 ? -9.347 2.729 26.170 1.00 97.50 87 GLY A C 1
ATOM 688 O O . GLY A 1 87 ? -9.754 2.971 27.310 1.00 97.50 87 GLY A O 1
ATOM 689 N N . LEU A 1 88 ? -10.186 2.335 25.208 1.00 97.94 88 LEU A N 1
ATOM 690 C CA . LEU A 1 88 ? -11.617 2.120 25.447 1.00 97.94 88 LEU A CA 1
ATOM 691 C C . LEU A 1 88 ? -11.864 0.944 26.396 1.00 97.94 88 LEU A C 1
ATOM 693 O O . LEU A 1 88 ? -12.698 1.064 27.294 1.00 97.94 88 LEU A O 1
ATOM 697 N N . VAL A 1 89 ? -11.118 -0.154 26.248 1.00 97.75 89 VAL A N 1
ATOM 698 C CA . VAL A 1 89 ? -11.202 -1.317 27.147 1.00 97.75 89 VAL A CA 1
ATOM 699 C C . VAL A 1 89 ? -10.892 -0.913 28.589 1.00 97.75 89 VAL A C 1
ATOM 701 O O . VAL A 1 89 ? -11.652 -1.257 29.495 1.00 97.75 89 VAL A O 1
ATOM 704 N N . GLN A 1 90 ? -9.840 -0.119 28.811 1.00 97.44 90 GLN A N 1
ATOM 705 C CA . GLN A 1 90 ? -9.506 0.370 30.153 1.00 97.44 90 GLN A CA 1
ATOM 706 C C . GLN A 1 90 ? -10.618 1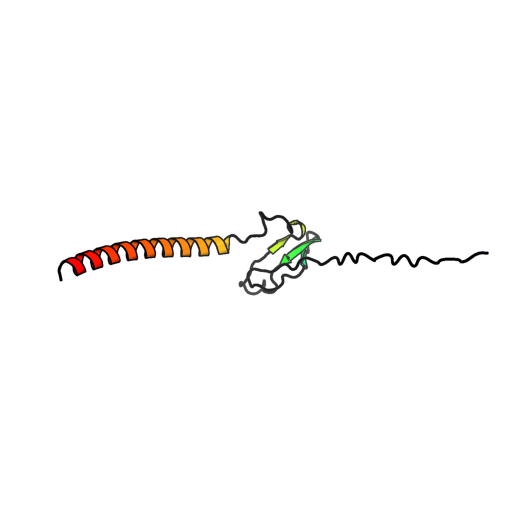.233 30.754 1.00 97.44 90 GLN A C 1
ATOM 708 O O . GLN A 1 90 ? -10.973 1.062 31.922 1.00 97.44 90 GLN A O 1
ATOM 713 N N . ARG A 1 91 ? -11.202 2.143 29.969 1.00 97.56 91 ARG A N 1
ATOM 714 C CA . ARG A 1 91 ? -12.299 3.003 30.441 1.00 97.56 91 ARG A CA 1
ATOM 715 C C . ARG A 1 91 ? -13.553 2.204 30.780 1.00 97.56 91 ARG A C 1
ATOM 717 O O . ARG A 1 91 ? -14.190 2.488 31.788 1.00 97.56 91 ARG A O 1
ATOM 724 N N . ILE A 1 92 ? -13.892 1.205 29.966 1.00 97.50 92 ILE A N 1
ATOM 725 C CA . ILE A 1 92 ? -15.026 0.312 30.231 1.00 97.50 92 ILE A CA 1
ATOM 726 C C . ILE A 1 92 ? -14.808 -0.448 31.541 1.00 97.50 92 ILE A C 1
ATOM 728 O O . ILE A 1 92 ? -15.747 -0.544 32.325 1.00 97.50 92 ILE A O 1
ATOM 732 N N . SER A 1 93 ? -13.587 -0.924 31.809 1.00 96.62 93 SER A N 1
ATOM 733 C CA . SER A 1 93 ? -13.262 -1.614 33.065 1.00 96.62 93 SER A CA 1
ATOM 734 C C . SER A 1 93 ? -13.556 -0.744 34.291 1.00 96.62 93 SER A C 1
ATOM 736 O O . SER A 1 93 ? -14.275 -1.178 35.184 1.00 96.62 93 SER A O 1
ATOM 738 N N . HIS A 1 94 ? -13.086 0.508 34.297 1.00 94.81 94 HIS A N 1
ATOM 739 C CA . HIS A 1 94 ? -13.332 1.433 35.411 1.00 94.81 94 HIS A CA 1
ATOM 740 C C . HIS A 1 94 ? -14.829 1.712 35.598 1.00 94.81 94 HIS A C 1
ATOM 742 O O . HIS A 1 94 ? -15.352 1.618 36.703 1.00 94.81 94 HIS A O 1
ATOM 748 N N . VAL A 1 95 ? -15.558 1.964 34.504 1.00 95.94 95 VAL A N 1
ATOM 749 C CA . VAL A 1 95 ? -17.011 2.194 34.577 1.00 95.94 95 VAL A CA 1
ATOM 750 C C . VAL A 1 95 ? -17.749 0.956 35.096 1.00 95.94 95 VAL A C 1
ATOM 752 O O . VAL A 1 95 ? -18.724 1.080 35.834 1.00 95.94 95 VAL A O 1
ATOM 755 N N . GLN A 1 96 ? -17.312 -0.252 34.734 1.00 95.56 96 GLN A N 1
ATOM 756 C CA . GLN A 1 96 ? -17.901 -1.487 35.256 1.00 95.56 96 GLN A CA 1
ATOM 757 C C . GLN A 1 96 ? -17.664 -1.655 36.762 1.00 95.56 96 GLN A C 1
ATOM 759 O O . GLN A 1 96 ? -18.566 -2.127 37.461 1.00 95.56 96 GLN A O 1
ATOM 764 N N . GLU A 1 97 ? -16.498 -1.256 37.267 1.00 94.62 97 GLU A N 1
ATOM 765 C CA . GLU A 1 97 ? -16.195 -1.238 38.703 1.00 94.62 97 GLU A CA 1
ATOM 766 C C . GLU A 1 97 ? -17.071 -0.225 39.450 1.00 94.62 97 GLU A C 1
ATOM 768 O O . GLU A 1 97 ? -17.687 -0.585 40.458 1.00 94.62 97 GLU A O 1
ATOM 773 N N . ASP A 1 98 ? -17.232 0.984 38.910 1.00 92.81 98 ASP A N 1
ATOM 774 C CA . ASP A 1 98 ? -18.111 2.014 39.477 1.00 92.81 98 ASP A CA 1
ATOM 775 C C . ASP A 1 98 ? -19.572 1.541 39.525 1.00 92.81 98 ASP A C 1
ATOM 777 O O . ASP A 1 98 ? -20.242 1.638 40.555 1.00 92.81 98 ASP A O 1
ATOM 781 N N . VAL A 1 99 ? -20.069 0.951 38.430 1.00 93.88 99 VAL A N 1
ATOM 782 C CA . VAL A 1 99 ? -21.427 0.384 38.366 1.00 93.88 99 VAL A CA 1
ATOM 783 C C . VAL A 1 99 ? -21.602 -0.750 39.375 1.00 93.88 99 VAL A C 1
ATOM 785 O O . VAL A 1 99 ? -22.666 -0.864 39.988 1.00 93.88 99 VAL A O 1
ATOM 788 N N . LYS A 1 100 ? -20.584 -1.600 39.560 1.00 92.56 100 LYS A N 1
ATOM 789 C CA . LYS A 1 100 ? -20.613 -2.670 40.564 1.00 92.56 1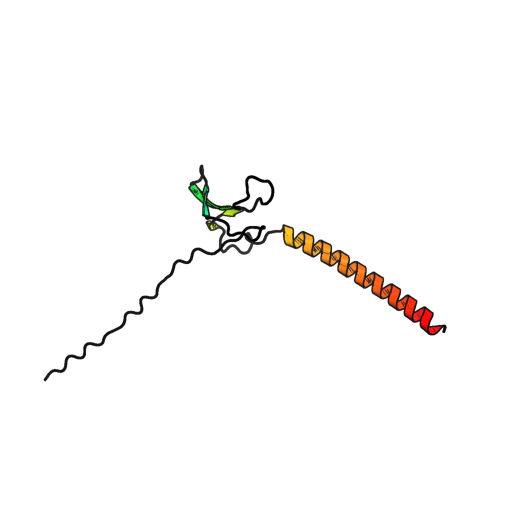00 LYS A CA 1
ATOM 790 C C . LYS A 1 100 ? -20.709 -2.088 41.973 1.00 92.56 100 LYS A C 1
ATOM 792 O O . LYS A 1 100 ? -21.536 -2.565 42.743 1.00 92.56 100 LYS A O 1
ATOM 797 N N . CYS A 1 101 ? -19.921 -1.054 42.264 1.00 82.00 101 CYS A N 1
ATOM 798 C CA . CYS A 1 101 ? -19.933 -0.344 43.539 1.00 82.00 101 CYS A CA 1
ATOM 799 C C . CYS A 1 101 ? -21.327 0.234 43.833 1.00 82.00 101 CYS A C 1
ATOM 801 O O . CYS A 1 101 ? -21.899 -0.044 44.883 1.00 82.00 101 CYS A O 1
ATOM 803 N N . VAL A 1 102 ? -21.941 0.931 42.870 1.00 88.50 102 VAL A N 1
ATOM 804 C CA . VAL A 1 102 ? -23.293 1.500 43.027 1.00 88.50 102 VAL A CA 1
ATOM 805 C C . VAL A 1 102 ? -24.357 0.415 43.227 1.00 88.50 102 VAL A C 1
ATOM 807 O O . VAL A 1 102 ? -25.219 0.559 44.091 1.00 88.50 102 VAL A O 1
ATOM 810 N N . LYS A 1 103 ? -24.287 -0.696 42.482 1.00 85.75 103 LYS A N 1
ATOM 811 C CA . LYS A 1 103 ? -25.230 -1.820 42.631 1.00 85.75 103 LYS A CA 1
ATOM 812 C C . LYS A 1 103 ? -25.157 -2.510 43.990 1.00 85.75 103 LYS A C 1
ATOM 814 O O . LYS A 1 103 ? -26.138 -3.119 44.382 1.00 85.75 103 LYS A O 1
ATOM 819 N N . THR A 1 104 ? -24.027 -2.450 44.691 1.00 74.62 104 THR A N 1
ATOM 820 C CA . THR A 1 104 ? -23.905 -3.022 46.043 1.00 74.62 104 THR A CA 1
ATOM 821 C C . THR A 1 104 ? -24.536 -2.166 47.147 1.00 74.62 104 THR A C 1
ATOM 823 O O . THR A 1 104 ? -24.654 -2.654 48.266 1.00 74.62 104 THR A O 1
ATOM 826 N N . PHE A 1 105 ? -24.947 -0.924 46.858 1.00 69.44 105 PHE A N 1
ATOM 827 C CA . PHE A 1 105 ? -25.586 -0.018 47.827 1.00 69.44 105 PHE A CA 1
ATOM 828 C C . PHE A 1 105 ? -27.115 0.108 47.670 1.00 69.44 105 PHE A C 1
ATOM 830 O O . PHE A 1 105 ? -27.732 0.861 48.424 1.00 69.44 105 PHE A O 1
ATOM 837 N N . LEU A 1 106 ? -27.716 -0.603 46.711 1.00 57.91 106 LEU A N 1
ATOM 838 C CA . LEU A 1 106 ? -29.164 -0.692 46.474 1.00 57.91 106 LEU A CA 1
ATOM 839 C C . LEU A 1 106 ? -29.651 -2.111 46.775 1.00 57.91 106 LEU A C 1
ATOM 841 O O . LEU A 1 106 ? -30.765 -2.229 47.329 1.00 57.91 106 LEU A O 1
#

Secondary structure (DSSP, 8-state):
-----------------------B-TTSPBPPEEE-TTT--EEEE-TTGGGTS---EEEGGGTT-HHHHS-THHHHHHHHHHHHHHHHHHHHHHHHHHHHHHHTT-

Radius of gyration: 29.14 Å; chains: 1; bounding box: 46×76×84 Å

pLDDT: mean 78.7, std 17.03, range [39.34, 97.94]

Organism: Cuscuta europaea (NCBI:txid41803)